Protein 6K9J (pdb70)

Radius of gyration: 12.42 Å; Cα contacts (8 Å, |Δi|>4): 207; chains: 1; bounding box: 30×24×28 Å

Structure (mmCIF, N/CA/C/O backbone):
data_6K9J
#
_entry.id   6K9J
#
_cell.length_a   56.887
_cell.length_b   56.887
_cell.length_c   42.487
_cell.angle_alpha   90.00
_cell.angle_beta   90.00
_cell.angle_gamma   90.00
#
_symmetry.space_group_name_H-M   'P 43'
#
loop_
_entity.id
_entity.type
_entity.pdbx_description
1 polymer 'Cytochrome c'
2 non-polymer 'HEME C'
3 water water
#
loop_
_atom_site.group_PDB
_atom_site.id
_atom_site.type_symbol
_atom_site.label_atom_id
_atom_site.label_alt_id
_atom_site.label_comp_id
_atom_site.label_asym_id
_atom_site.label_entity_id
_atom_site.label_seq_id
_atom_site.pdbx_PDB_ins_code
_atom_site.Cartn_x
_atom_site.Cartn_y
_atom_site.Cartn_z
_atom_site.occupancy
_atom_site.B_iso_or_equiv
_atom_site.auth_seq_id
_atom_site.auth_comp_id
_atom_site.auth_asym_id
_atom_site.auth_atom_id
_atom_site.pdbx_PDB_model_num
ATOM 4 N N . GLY A 1 2 ? 22.921 17.227 9.801 1.00 27.07 1 GLY A N 1
ATOM 5 C CA . GLY A 1 2 ? 22.732 16.007 10.510 1.00 17.82 1 GLY A CA 1
ATOM 6 C C . GLY A 1 2 ? 24.017 15.343 10.947 1.00 15.04 1 GLY A C 1
ATOM 7 O O . GLY A 1 2 ? 25.110 15.638 10.465 1.00 17.23 1 GLY A O 1
ATOM 8 N N . ASP A 1 3 ? 23.923 14.396 11.858 1.00 14.73 2 ASP A N 1
ATOM 9 C CA . ASP A 1 3 ? 25.089 13.695 12.425 1.00 12.80 2 ASP A CA 1
ATOM 10 C C . ASP A 1 3 ? 25.369 12.438 11.648 1.00 11.91 2 ASP A C 1
ATOM 11 O O . ASP A 1 3 ? 24.595 11.464 11.707 1.00 12.24 2 ASP A O 1
ATOM 16 N N . VAL A 1 4 ? 26.454 12.481 10.880 1.00 12.91 3 VAL A N 1
ATOM 17 C CA . VAL A 1 4 ? 26.840 11.368 10.018 1.00 11.6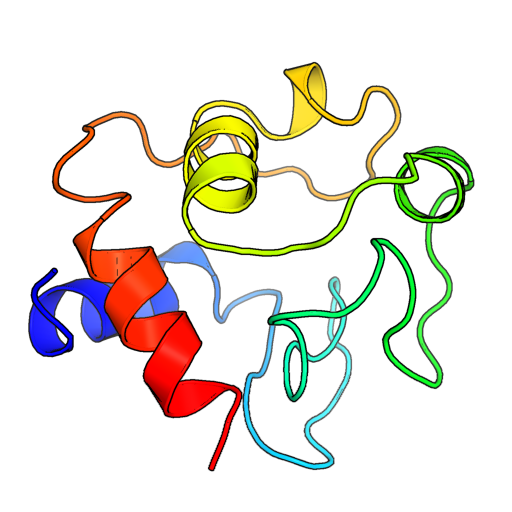4 3 VAL A CA 1
ATOM 18 C C . VAL A 1 4 ? 27.065 10.079 10.775 1.00 11.58 3 VAL A C 1
ATOM 19 O O . VAL A 1 4 ? 26.678 8.994 10.303 1.00 11.66 3 VAL A O 1
ATOM 23 N N . GLU A 1 5 ? 27.667 10.127 11.971 1.00 11.57 4 GLU A N 1
ATOM 24 C CA . GLU A 1 5 ? 27.874 8.911 12.770 1.00 10.81 4 GLU A CA 1
ATOM 25 C C . GLU A 1 5 ? 26.559 8.244 13.100 1.00 11.05 4 GLU A C 1
ATOM 26 O O . GLU A 1 5 ? 26.390 7.043 12.992 1.00 11.11 4 GLU A O 1
ATOM 32 N N . LYS A 1 6 ? 25.608 9.053 13.575 1.00 11.70 5 LYS A N 1
ATOM 33 C CA . LYS A 1 6 ? 24.297 8.467 13.929 1.00 11.42 5 LYS A CA 1
ATOM 34 C C . LYS A 1 6 ? 23.617 7.933 12.704 1.00 10.27 5 LYS A C 1
ATOM 35 O O . LYS A 1 6 ? 22.924 6.901 12.771 1.00 10.95 5 LYS A O 1
ATOM 41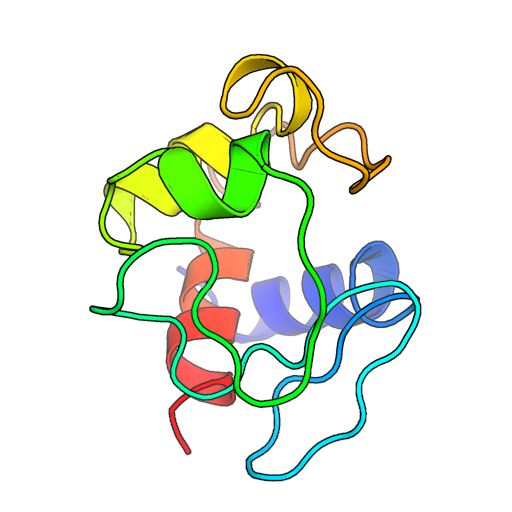 N N . GLY A 1 7 ? 23.762 8.625 11.573 1.00 10.34 6 GLY A N 1
ATOM 42 C CA . GLY A 1 7 ? 23.174 8.134 10.331 1.00 9.95 6 GLY A CA 1
ATOM 43 C C . GLY A 1 7 ? 23.782 6.835 9.844 1.00 9.74 6 GLY A C 1
ATOM 44 O O . GLY A 1 7 ? 23.050 6.006 9.308 1.00 9.88 6 GLY A O 1
ATOM 45 N N . LYS A 1 8 ? 25.077 6.678 10.016 1.00 9.71 7 LYS A N 1
ATOM 46 C CA . LYS A 1 8 ? 25.715 5.429 9.669 1.00 9.69 7 LYS A CA 1
ATOM 47 C C . LYS A 1 8 ? 25.064 4.279 10.436 1.00 9.19 7 LYS A C 1
ATOM 48 O O . LYS A 1 8 ? 24.793 3.198 9.885 1.00 9.66 7 LYS A O 1
ATOM 54 N N . LYS A 1 9 ? 24.870 4.457 11.740 1.00 9.91 8 LYS A N 1
ATOM 55 C CA . LYS A 1 9 ? 24.313 3.389 12.578 1.00 9.87 8 LYS A CA 1
ATOM 56 C C . LYS A 1 9 ? 22.907 3.020 12.091 1.00 9.66 8 LYS A C 1
ATOM 57 O O . LYS A 1 9 ? 22.566 1.833 11.968 1.00 10.17 8 LYS A O 1
ATOM 63 N N . ILE A 1 10 ? 22.090 4.064 11.809 1.00 9.68 9 ILE A N 1
ATOM 64 C CA . ILE A 1 10 ? 20.752 3.772 11.263 1.00 9.57 9 ILE A CA 1
ATOM 65 C C . ILE A 1 10 ? 20.844 3.023 9.970 1.00 8.91 9 ILE A C 1
ATOM 66 O O . ILE A 1 10 ? 20.106 2.067 9.736 1.00 10.27 9 ILE A O 1
ATOM 71 N N . PHE A 1 11 ? 21.700 3.464 9.042 1.00 9.20 10 PHE A N 1
ATOM 72 C CA . PHE A 1 11 ? 21.805 2.794 7.764 1.00 9.15 10 PHE A CA 1
ATOM 73 C C . PHE A 1 11 ? 22.189 1.348 7.952 1.00 9.19 10 PHE A C 1
ATOM 74 O O . PHE A 1 11 ? 21.601 0.436 7.339 1.00 9.72 10 PHE A O 1
ATOM 82 N N . VAL A 1 12 ? 23.216 1.075 8.753 1.00 9.53 11 VAL A N 1
ATOM 83 C CA . VAL A 1 12 ? 23.708 -0.286 8.922 1.00 10.50 11 VAL A CA 1
ATOM 84 C C . VAL A 1 12 ? 22.641 -1.130 9.537 1.00 11.49 11 VAL A C 1
ATOM 85 O O . VAL A 1 12 ? 22.408 -2.304 9.130 1.00 13.41 11 VAL A O 1
ATOM 89 N N . GLN A 1 13 ? 21.930 -0.631 10.541 1.00 11.24 12 GLN A N 1
ATOM 90 C CA . GLN A 1 13 ? 20.909 -1.424 11.250 1.00 12.09 12 GLN A CA 1
ATOM 91 C C . GLN A 1 13 ? 19.624 -1.600 10.442 1.00 12.49 12 GLN A C 1
ATOM 92 O O . GLN A 1 13 ? 18.989 -2.634 10.608 1.00 14.19 12 GLN A O 1
ATOM 98 N N . LYS A 1 14 ? 19.223 -0.625 9.658 1.00 11.70 13 LYS A N 1
ATOM 99 C CA . LYS A 1 14 ? 17.873 -0.582 9.047 1.00 11.71 13 LYS A CA 1
ATOM 100 C C . LYS A 1 14 ? 17.861 -0.723 7.514 1.00 11.68 13 LYS A C 1
ATOM 101 O O . LYS A 1 14 ? 16.797 -1.053 7.002 1.00 13.46 13 LYS A O 1
ATOM 107 N N . CYS A 1 15 ? 18.959 -0.409 6.834 1.00 8.80 14 CYS A N 1
ATOM 108 C CA . CYS A 1 15 ? 18.932 -0.264 5.385 1.00 8.76 14 CYS A CA 1
ATOM 109 C C . CYS A 1 15 ? 19.853 -1.247 4.657 1.00 8.48 14 CYS A C 1
ATOM 110 O O . CYS A 1 15 ? 19.582 -1.642 3.533 1.00 8.41 14 CYS A O 1
ATOM 113 N N . ALA A 1 16 ? 21.011 -1.564 5.268 1.00 9.52 15 ALA A N 1
ATOM 114 C CA . ALA A 1 16 ? 22.055 -2.364 4.598 1.00 9.43 15 ALA A CA 1
ATOM 115 C C . ALA A 1 16 ? 21.555 -3.731 4.194 1.00 9.24 15 ALA A C 1
ATOM 116 O O . ALA A 1 16 ? 22.056 -4.339 3.222 1.00 9.87 15 ALA A O 1
ATOM 118 N N . GLN A 1 17 ? 20.522 -4.240 4.884 1.00 9.11 16 GLN A N 1
ATOM 119 C CA . GLN A 1 17 ? 19.911 -5.516 4.524 1.00 9.48 16 GLN A CA 1
ATOM 120 C C . GLN A 1 17 ? 19.521 -5.550 3.033 1.00 8.61 16 GLN A C 1
ATOM 121 O O . GLN A 1 17 ? 19.579 -6.605 2.412 1.00 9.63 16 GLN A O 1
ATOM 127 N N . CYS A 1 18 ? 19.096 -4.380 2.503 1.00 8.22 17 CYS A N 1
ATOM 128 C CA . CYS A 1 18 ? 18.611 -4.295 1.139 1.00 8.13 17 CYS A CA 1
ATOM 129 C C . CYS A 1 18 ? 19.410 -3.353 0.230 1.00 8.05 17 CYS A C 1
ATOM 130 O O . CYS A 1 18 ? 19.112 -3.288 -0.959 1.00 8.59 17 CYS A O 1
ATOM 133 N N . HIS A 1 19 ? 20.443 -2.666 0.740 1.00 8.12 18 HIS A N 1
ATOM 134 C CA . HIS A 1 19 ? 21.144 -1.632 -0.030 1.00 8.02 18 HIS A CA 1
ATOM 135 C C . HIS A 1 19 ? 22.640 -1.581 0.277 1.00 8.11 18 HIS A C 1
ATOM 136 O O . HIS A 1 19 ? 23.032 -1.668 1.439 1.00 9.33 18 HIS A O 1
ATOM 143 N N . THR A 1 20 ? 23.395 -1.330 -0.774 1.00 8.69 19 THR A N 1
ATOM 144 C CA . THR A 1 20 ? 24.767 -0.876 -0.691 1.00 9.15 19 THR A CA 1
ATOM 145 C C . THR A 1 20 ? 24.858 0.600 -1.071 1.00 8.95 19 THR A C 1
ATOM 146 O O . THR A 1 20 ? 23.952 1.137 -1.716 1.00 9.25 19 THR A O 1
ATOM 150 N N . VAL A 1 21 ? 25.987 1.245 -0.711 1.00 9.23 20 VAL A N 1
ATOM 151 C CA . VAL A 1 21 ? 26.216 2.641 -0.988 1.00 9.67 20 VAL A CA 1
ATOM 152 C C . VAL A 1 21 ? 27.468 2.957 -1.798 1.00 10.22 20 VAL A C 1
ATOM 153 O O . VAL A 1 21 ? 27.557 4.051 -2.359 1.00 11.16 20 VAL A O 1
ATOM 157 N N . GLU A 1 22 ? 28.433 2.026 -1.885 1.00 10.50 21 GLU A N 1
ATOM 158 C CA . GLU A 1 22 ? 29.701 2.322 -2.530 1.00 10.74 21 GLU A CA 1
ATOM 159 C C . GLU A 1 22 ? 29.571 2.306 -4.052 1.00 10.01 21 GLU A C 1
ATOM 160 O O . GLU A 1 22 ? 28.709 1.639 -4.615 1.00 10.10 21 GLU A O 1
ATOM 174 N N . LYS A 1 23 ? 30.521 2.959 -4.714 1.00 11.20 22 LYS A N 1
ATOM 175 C CA . LYS A 1 23 ? 30.590 2.982 -6.157 1.00 11.10 22 LYS A CA 1
ATOM 176 C C . LYS A 1 23 ? 30.776 1.563 -6.672 1.00 10.81 22 LYS A C 1
ATOM 177 O O . LYS A 1 23 ? 31.700 0.844 -6.281 1.00 12.08 22 LYS A O 1
ATOM 183 N N . GLY A 1 24 ? 29.919 1.132 -7.588 1.00 11.24 23 GLY A N 1
ATOM 184 C CA . GLY A 1 24 ? 30.008 -0.204 -8.170 1.00 10.92 23 GLY A CA 1
ATOM 185 C C . GLY A 1 24 ? 29.426 -1.271 -7.250 1.00 10.18 23 GLY A C 1
ATOM 186 O O . GLY A 1 24 ? 29.524 -2.461 -7.574 1.00 11.54 23 GLY A O 1
ATOM 187 N N . GLY A 1 25 ? 28.865 -0.861 -6.107 1.00 10.24 24 GLY A N 1
ATOM 188 C CA . GLY A 1 25 ? 28.342 -1.894 -5.170 1.00 11.13 24 GLY A CA 1
ATOM 189 C C . GLY A 1 25 ? 27.151 -2.627 -5.737 1.00 9.60 24 GLY A C 1
ATOM 190 O O . GLY A 1 25 ? 26.458 -2.235 -6.656 1.00 10.65 24 GLY A O 1
ATOM 191 N N . LYS A 1 26 ? 26.934 -3.814 -5.122 1.00 9.84 25 LYS A N 1
ATOM 192 C CA . LYS A 1 26 ? 25.960 -4.767 -5.670 1.00 9.72 25 LYS A CA 1
ATOM 193 C C . LYS A 1 26 ? 24.532 -4.295 -5.401 1.00 9.11 25 LYS A C 1
ATOM 194 O O . LYS A 1 26 ? 24.227 -3.663 -4.374 1.00 9.80 25 LYS A O 1
ATOM 200 N N . HIS A 1 27 ? 23.652 -4.652 -6.311 1.00 10.27 26 HIS A N 1
ATOM 201 C CA . HIS A 1 27 ? 22.200 -4.589 -6.033 1.00 9.46 26 HIS A CA 1
ATOM 202 C C . HIS A 1 27 ? 21.845 -5.759 -5.143 1.00 9.42 26 HIS A C 1
ATOM 203 O O . HIS A 1 27 ? 22.453 -6.833 -5.258 1.00 11.73 26 HIS A O 1
ATOM 210 N N . LYS A 1 28 ? 20.926 -5.544 -4.237 1.00 9.84 27 LYS A N 1
ATOM 211 C CA . LYS A 1 28 ? 20.396 -6.559 -3.307 1.00 10.04 27 LYS A CA 1
ATOM 212 C C . LYS A 1 28 ? 18.883 -6.613 -3.561 1.00 9.53 27 LYS A C 1
ATOM 213 O O . LYS A 1 28 ? 18.447 -6.463 -4.701 1.00 10.98 27 LYS A O 1
ATOM 219 N N . THR A 1 29 ? 18.070 -6.722 -2.525 1.00 9.09 28 THR A N 1
ATOM 220 C CA . THR A 1 29 ? 16.626 -6.543 -2.786 1.00 9.71 28 THR A CA 1
ATOM 221 C C . THR A 1 29 ? 16.403 -5.172 -3.369 1.00 8.77 28 THR A C 1
ATOM 222 O O . THR A 1 29 ? 15.560 -5.012 -4.263 1.00 9.58 28 THR A O 1
ATOM 226 N N . GLY A 1 30 ? 17.107 -4.166 -2.841 1.00 8.54 29 GLY A N 1
ATOM 227 C CA . GLY A 1 30 ? 17.036 -2.812 -3.373 1.00 8.25 29 GLY A CA 1
ATOM 228 C C . GLY A 1 30 ? 18.265 -2.420 -4.139 1.00 8.13 29 GLY A C 1
ATOM 229 O O . GLY A 1 30 ? 19.338 -3.115 -4.129 1.00 8.73 29 GLY A O 1
ATOM 230 N N . PRO A 1 31 ? 18.207 -1.292 -4.825 1.00 7.92 30 PRO A N 1
ATOM 231 C CA . PRO A 1 31 ? 19.311 -0.834 -5.650 1.00 8.22 30 PRO A CA 1
ATOM 232 C C . PRO A 1 31 ? 20.473 -0.288 -4.866 1.00 8.27 30 PRO A C 1
ATOM 233 O O . PRO A 1 31 ? 20.343 0.345 -3.801 1.00 8.39 30 PRO A O 1
ATOM 237 N N . ASN A 1 32 ? 21.690 -0.366 -5.379 1.00 9.00 31 ASN A N 1
ATOM 238 C CA . ASN A 1 32 ? 22.811 0.348 -4.967 1.00 8.66 31 ASN A CA 1
ATOM 239 C C . ASN A 1 32 ? 22.437 1.822 -5.023 1.00 9.06 31 ASN A C 1
ATOM 240 O O . ASN A 1 32 ? 21.805 2.289 -5.969 1.00 9.85 31 ASN A O 1
ATOM 245 N N . LEU A 1 33 ? 22.895 2.591 -4.010 1.00 8.73 32 LEU A N 1
ATOM 246 C CA . LEU A 1 33 ? 22.532 3.979 -3.839 1.00 8.58 32 LEU A CA 1
ATOM 247 C C . LEU A 1 33 ? 23.652 4.959 -4.202 1.00 9.20 32 LEU A C 1
ATOM 248 O O . LEU A 1 33 ? 23.474 6.169 -3.992 1.00 9.83 32 LEU A O 1
ATOM 253 N N . HIS A 1 34 ? 24.784 4.529 -4.722 1.00 9.81 33 HIS A N 1
ATOM 254 C CA . HIS A 1 34 ? 25.821 5.483 -5.074 1.00 9.91 33 HIS A CA 1
ATOM 255 C C . HIS A 1 34 ? 25.300 6.434 -6.122 1.00 10.19 33 HIS A C 1
ATOM 256 O O . HIS A 1 34 ? 24.623 6.050 -7.054 1.00 11.41 33 HIS A O 1
ATOM 263 N N . GLY A 1 35 ? 25.628 7.721 -5.967 1.00 11.11 34 GLY A N 1
ATOM 264 C CA . GLY A 1 35 ? 25.172 8.714 -6.933 1.00 12.16 34 GLY A CA 1
ATOM 265 C C . GLY A 1 35 ? 23.760 9.209 -6.738 1.00 11.99 34 GLY A C 1
ATOM 266 O O . GLY A 1 35 ? 23.249 9.983 -7.563 1.00 13.72 34 GLY A O 1
ATOM 267 N N . LEU A 1 36 ? 23.093 8.832 -5.646 1.00 11.47 35 LEU A N 1
ATOM 268 C CA . LEU A 1 36 ? 21.657 9.129 -5.463 1.00 11.96 35 LEU A CA 1
ATOM 269 C C . LEU A 1 36 ? 21.315 10.620 -5.517 1.00 11.80 35 LEU A C 1
ATOM 270 O O . LEU A 1 36 ? 20.281 10.993 -6.079 1.00 12.64 35 LEU A O 1
ATOM 275 N N . PHE A 1 37 ? 22.126 11.455 -4.852 1.00 11.58 36 PHE A N 1
ATOM 276 C CA . PHE A 1 37 ? 21.731 12.866 -4.669 1.00 11.83 36 PHE A CA 1
ATOM 277 C C . PHE A 1 37 ? 21.817 13.601 -5.994 1.00 12.54 36 PHE A C 1
ATOM 278 O O . PHE A 1 37 ? 22.826 13.495 -6.730 1.00 13.82 36 PHE A O 1
ATOM 286 N N . GLY A 1 38 ? 20.784 14.380 -6.292 1.00 12.71 37 GLY A N 1
ATOM 287 C CA . GLY A 1 38 ? 20.738 15.204 -7.452 1.00 14.42 37 GLY A CA 1
ATOM 288 C C . GLY A 1 38 ? 20.276 14.458 -8.680 1.00 14.97 37 GLY A C 1
ATOM 289 O O . GLY A 1 38 ? 20.227 15.051 -9.755 1.00 19.98 37 GLY A O 1
ATOM 290 N N . ARG A 1 39 ? 19.909 13.211 -8.500 1.00 14.51 38 ARG A N 1
ATOM 291 C CA . ARG A 1 39 ? 19.397 12.404 -9.603 1.00 14.40 38 ARG A CA 1
ATOM 292 C C . ARG A 1 39 ? 17.935 12.109 -9.417 1.00 12.04 38 ARG A C 1
ATOM 293 O O . ARG A 1 39 ? 17.421 12.105 -8.312 1.00 12.66 38 ARG A O 1
ATOM 301 N N . LYS A 1 40 ? 17.231 11.899 -10.512 1.00 12.45 39 LYS A N 1
ATOM 302 C CA . LYS A 1 40 ? 15.816 11.523 -10.466 1.00 11.21 39 LYS A CA 1
ATOM 303 C C . LYS A 1 40 ? 15.660 10.141 -9.825 1.00 10.99 39 LYS A C 1
ATOM 304 O O . LYS A 1 40 ? 16.557 9.306 -9.823 1.00 11.32 39 LYS A O 1
ATOM 310 N N . THR A 1 41 ? 14.437 9.910 -9.333 1.00 10.93 40 THR A N 1
ATOM 311 C CA . THR A 1 41 ? 14.048 8.575 -8.860 1.00 9.67 40 THR A CA 1
ATOM 312 C C . THR A 1 41 ? 14.261 7.547 -9.950 1.00 9.64 40 THR A C 1
ATOM 313 O O . THR A 1 41 ? 14.025 7.797 -11.146 1.00 11.60 40 THR A O 1
ATOM 317 N N . GLY A 1 42 ? 14.629 6.326 -9.556 1.00 9.71 41 GLY A N 1
ATOM 318 C CA . GLY A 1 42 ? 14.595 5.189 -10.465 1.00 10.41 41 GLY A CA 1
ATOM 319 C C . GLY A 1 42 ? 15.730 5.094 -11.423 1.00 10.74 41 GLY A C 1
ATOM 320 O O . GLY A 1 42 ? 15.542 4.464 -12.470 1.00 14.91 41 GLY A O 1
ATOM 321 N N . GLN A 1 43 ? 16.903 5.591 -11.080 1.00 10.95 42 GLN A N 1
ATOM 322 C CA . GLN A 1 43 ? 18.004 5.737 -12.047 1.00 12.22 42 GLN A CA 1
ATOM 323 C C . GLN A 1 43 ? 19.271 4.985 -11.716 1.00 12.89 42 GLN A C 1
ATOM 324 O O . GLN A 1 43 ? 20.288 5.152 -12.422 1.00 15.85 42 GLN A O 1
ATOM 330 N N . ALA A 1 44 ? 19.334 4.157 -10.755 1.00 11.23 43 ALA A N 1
ATOM 331 C CA . ALA A 1 44 ? 20.531 3.323 -10.472 1.00 10.59 43 ALA A CA 1
ATOM 332 C C . ALA A 1 44 ? 20.750 2.389 -11.657 1.00 11.28 43 ALA A C 1
ATOM 333 O O . ALA A 1 44 ? 19.856 1.627 -12.028 1.00 11.92 43 ALA A O 1
ATOM 335 N N . PRO A 1 45 ? 21.945 2.418 -12.271 1.00 12.93 44 PRO A N 1
ATOM 336 C CA . PRO A 1 45 ? 22.175 1.523 -13.443 1.00 14.90 44 PRO A CA 1
ATOM 337 C C . PRO A 1 45 ? 22.024 0.069 -13.034 1.00 13.12 44 PRO A C 1
ATOM 338 O O . PRO A 1 45 ? 22.570 -0.369 -12.031 1.00 12.80 44 PRO A O 1
ATOM 342 N N . GLY A 1 46 ? 21.305 -0.689 -13.873 1.00 13.15 45 GLY A N 1
ATOM 343 C CA . GLY A 1 46 ? 21.233 -2.124 -13.775 1.00 13.24 45 GLY A CA 1
ATOM 344 C C . GLY A 1 46 ? 20.117 -2.642 -12.855 1.00 11.98 45 GLY A C 1
ATOM 345 O O . GLY A 1 46 ? 20.003 -3.851 -12.759 1.00 13.88 45 GLY A O 1
ATOM 346 N N . PHE A 1 47 ? 19.397 -1.788 -12.151 1.00 11.01 46 PHE A N 1
ATOM 347 C CA . PHE A 1 47 ? 18.316 -2.246 -11.270 1.00 11.22 46 PHE A CA 1
ATOM 348 C C . PHE A 1 47 ? 16.965 -2.069 -11.969 1.00 10.78 46 PHE A C 1
ATOM 349 O O . PHE A 1 47 ? 16.718 -0.976 -12.511 1.00 11.82 46 PHE A O 1
ATOM 357 N N . THR A 1 48 ? 16.115 -3.072 -11.879 1.00 11.03 47 THR A N 1
ATOM 358 C CA . THR A 1 48 ? 14.758 -2.989 -12.433 1.00 11.96 47 THR A CA 1
ATOM 359 C C . THR A 1 48 ? 13.782 -2.515 -11.348 1.00 10.10 47 THR A C 1
ATOM 360 O O . THR A 1 48 ? 13.531 -3.273 -10.396 1.00 10.90 47 THR A O 1
ATOM 364 N N . TYR A 1 49 ? 13.329 -1.291 -11.489 1.00 9.85 48 TYR A N 1
ATOM 365 C CA . TYR A 1 49 ? 12.390 -0.689 -10.530 1.00 9.32 48 TYR A CA 1
ATOM 366 C C . TYR A 1 49 ? 10.951 -0.977 -10.876 1.00 9.27 48 TYR A C 1
ATOM 367 O O . TYR A 1 49 ? 10.623 -1.306 -12.021 1.00 10.86 48 TYR A O 1
ATOM 376 N N . THR A 1 50 ? 10.065 -0.807 -9.892 1.00 8.76 49 THR A N 1
ATOM 377 C CA . THR A 1 50 ? 8.657 -0.679 -10.219 1.00 9.03 49 THR A CA 1
ATOM 378 C C . THR A 1 50 ? 8.417 0.498 -11.126 1.00 8.92 49 THR A C 1
ATOM 379 O O . THR A 1 50 ? 9.184 1.498 -11.129 1.00 9.09 49 THR A O 1
ATOM 383 N N . ASP A 1 51 ? 7.304 0.460 -11.887 1.00 9.84 50 ASP A N 1
ATOM 384 C CA . ASP A 1 51 ? 6.918 1.677 -12.600 1.00 10.35 50 ASP A CA 1
ATOM 385 C C . ASP A 1 51 ? 6.751 2.858 -11.669 1.00 9.10 50 ASP A C 1
ATOM 386 O O . ASP A 1 51 ? 7.052 3.988 -12.032 1.00 9.67 50 ASP A O 1
ATOM 391 N N . ALA A 1 52 ? 6.234 2.614 -10.462 1.00 8.66 51 ALA A N 1
ATOM 392 C CA . ALA A 1 52 ? 6.030 3.695 -9.523 1.00 8.74 51 ALA A CA 1
ATOM 393 C C . ALA A 1 52 ? 7.330 4.425 -9.164 1.00 8.35 51 ALA A C 1
ATOM 394 O O . ALA A 1 52 ? 7.440 5.656 -9.202 1.00 8.79 51 ALA A O 1
ATOM 396 N N . ASN A 1 53 ? 8.361 3.637 -8.830 1.00 8.09 52 ASN A N 1
ATOM 397 C CA . ASN A 1 53 ? 9.653 4.281 -8.485 1.00 7.91 52 ASN A CA 1
ATOM 398 C C . ASN A 1 53 ? 10.294 4.856 -9.733 1.00 8.88 5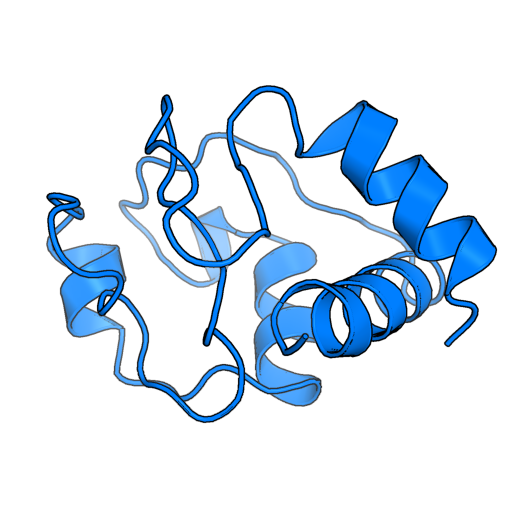2 ASN A C 1
ATOM 399 O O . ASN A 1 53 ? 10.997 5.912 -9.655 1.00 10.34 52 ASN A O 1
ATOM 404 N N . LYS A 1 54 ? 10.127 4.246 -10.905 1.00 8.99 53 LYS A N 1
ATOM 405 C CA . LYS A 1 54 ? 10.648 4.778 -12.144 1.00 10.38 53 LYS A CA 1
ATOM 406 C C . LYS A 1 54 ? 10.022 6.135 -12.491 1.00 10.08 53 LYS A C 1
ATOM 407 O O . LYS A 1 54 ? 10.693 6.984 -13.113 1.00 11.76 53 LYS A O 1
ATOM 413 N N . ASN A 1 55 ? 8.735 6.281 -12.209 1.00 9.17 54 ASN A N 1
ATOM 414 C CA . ASN A 1 55 ? 7.947 7.383 -12.725 1.00 9.57 54 ASN A CA 1
ATOM 415 C C . ASN A 1 55 ? 7.631 8.478 -11.708 1.00 9.38 54 ASN A C 1
ATOM 416 O O . ASN A 1 55 ? 7.006 9.491 -12.039 1.00 9.79 54 ASN A O 1
ATOM 421 N N . LYS A 1 56 ? 8.099 8.340 -10.454 1.00 8.77 55 LYS A N 1
ATOM 422 C CA . LYS A 1 56 ? 7.740 9.345 -9.447 1.00 8.56 55 LYS A CA 1
ATOM 423 C C . LYS A 1 56 ? 8.137 10.730 -9.902 1.00 8.57 55 LYS A C 1
ATOM 424 O O . LYS A 1 56 ? 7.384 11.709 -9.704 1.00 9.03 55 LYS A O 1
ATOM 430 N N A GLY A 1 57 ? 9.306 10.881 -10.545 0.58 9.18 56 GLY A N 1
ATOM 431 N N B GLY A 1 57 ? 9.281 10.867 -10.557 0.41 10.63 56 GLY A N 1
ATOM 432 C CA A GLY A 1 57 ? 9.579 12.144 -11.246 0.58 10.33 56 GLY A CA 1
ATOM 433 C CA B GLY A 1 57 ? 9.698 12.025 -11.310 0.41 10.55 56 GLY A CA 1
ATOM 434 C C A GLY A 1 57 ? 9.990 13.251 -10.328 0.58 10.27 56 GLY A C 1
ATOM 435 C C B GLY A 1 57 ? 10.481 13.094 -10.593 0.41 10.31 56 GLY A C 1
ATOM 436 O O A GLY A 1 57 ? 9.735 14.464 -10.476 0.58 14.92 56 GLY A O 1
ATOM 437 O O B GLY A 1 57 ? 10.846 14.044 -11.330 0.41 13.80 56 GLY A O 1
ATOM 438 N N . ILE A 1 58 ? 10.724 12.941 -9.295 1.00 10.89 57 ILE A N 1
ATOM 439 C CA . ILE A 1 58 ? 11.319 13.910 -8.408 1.00 12.33 57 ILE A CA 1
ATOM 440 C C . ILE A 1 58 ? 12.811 13.695 -8.341 1.00 10.47 57 ILE A C 1
ATOM 441 O O . ILE A 1 58 ? 13.289 12.615 -8.674 1.00 11.20 57 ILE A O 1
ATOM 446 N N . THR A 1 59 ? 13.564 14.688 -7.894 1.00 11.92 58 THR A N 1
ATOM 447 C CA . THR A 1 59 ? 14.960 14.607 -7.658 1.00 11.17 58 THR A CA 1
ATOM 448 C C . THR A 1 59 ? 15.275 14.298 -6.200 1.00 10.88 58 THR A C 1
ATOM 449 O O . THR A 1 59 ? 14.739 14.983 -5.314 1.00 11.61 58 THR A O 1
ATOM 453 N N . TRP A 1 60 ? 16.109 13.299 -5.961 1.00 10.72 59 TRP A N 1
ATOM 454 C CA . TRP A 1 60 ? 16.530 13.032 -4.585 1.00 10.76 59 TRP A CA 1
ATOM 455 C C . TRP A 1 60 ? 17.458 14.112 -4.060 1.00 11.08 59 TRP A C 1
ATOM 456 O O . TRP A 1 60 ? 18.458 14.447 -4.702 1.00 12.28 59 TRP A O 1
ATOM 467 N N . LYS A 1 61 ? 17.121 14.610 -2.895 1.00 11.42 60 LYS A N 1
ATOM 468 C CA . LYS A 1 61 ? 17.877 15.654 -2.193 1.00 11.59 60 LYS A CA 1
ATOM 469 C C . LYS A 1 61 ? 17.355 15.604 -0.764 1.00 11.46 60 LYS A C 1
ATOM 470 O O . LYS A 1 61 ? 16.414 14.850 -0.429 1.00 11.03 60 LYS A O 1
ATOM 476 N N . GLU A 1 62 ? 17.925 16.445 0.128 1.00 11.73 61 GLU A N 1
ATOM 477 C CA . GLU A 1 62 ? 17.479 16.388 1.513 1.00 11.76 61 GLU A CA 1
ATOM 478 C C . GLU A 1 62 ? 15.968 16.475 1.696 1.00 11.28 61 GLU A C 1
ATOM 479 O O . GLU A 1 62 ? 15.351 15.660 2.396 1.00 11.24 61 GLU A O 1
ATOM 485 N N . GLU A 1 63 ? 15.307 17.443 1.031 1.00 11.32 62 GLU A N 1
ATOM 486 C CA . GLU A 1 63 ? 13.878 17.672 1.257 1.00 11.48 62 GLU A CA 1
ATOM 487 C C . GLU A 1 63 ? 13.075 16.470 0.813 1.00 10.83 62 GLU A C 1
ATOM 488 O O . GLU A 1 63 ? 12.112 16.042 1.517 1.00 11.54 62 GLU A O 1
ATOM 494 N N . THR A 1 64 ? 13.329 15.899 -0.334 1.00 10.14 63 THR A N 1
ATOM 495 C CA . THR A 1 64 ? 12.516 14.778 -0.823 1.00 9.55 63 THR A CA 1
ATOM 496 C C . THR A 1 64 ? 12.831 13.486 -0.067 1.00 9.39 63 THR A C 1
ATOM 497 O O . THR A 1 64 ? 11.885 12.720 0.204 1.00 9.26 63 THR A O 1
ATOM 501 N N . LEU A 1 65 ? 14.083 13.258 0.322 1.00 9.23 64 LEU A N 1
ATOM 502 C CA . LEU A 1 65 ? 14.381 12.117 1.130 1.00 9.21 64 LEU A CA 1
ATOM 503 C C . LEU A 1 65 ? 13.772 12.225 2.522 1.00 9.08 64 LEU A C 1
ATOM 504 O O . LEU A 1 65 ? 13.355 11.191 3.097 1.00 9.42 64 LEU A O 1
ATOM 509 N N . MET A 1 66 ? 13.668 13.443 3.074 1.00 9.66 65 MET A N 1
ATOM 510 C CA . MET A 1 66 ? 13.041 13.608 4.368 1.00 9.96 65 MET A CA 1
ATOM 511 C C . MET A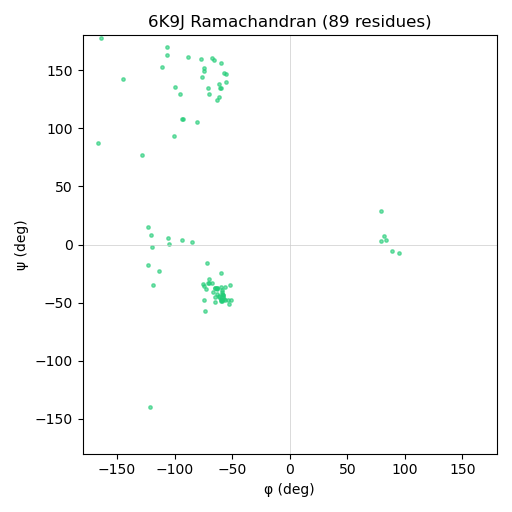 1 66 ? 11.597 13.088 4.337 1.00 9.99 65 MET A C 1
ATOM 512 O O . MET A 1 66 ? 11.116 12.438 5.270 1.00 11.30 65 MET A O 1
ATOM 517 N N . GLU A 1 67 ? 10.892 13.413 3.263 1.00 9.69 66 GLU A N 1
ATOM 518 C CA . GLU A 1 67 ? 9.507 12.995 3.139 1.00 9.77 66 GLU A CA 1
ATOM 519 C C . GLU A 1 67 ? 9.378 11.527 2.824 1.00 8.77 66 GLU A C 1
ATOM 520 O O . GLU A 1 67 ? 8.585 10.792 3.429 1.00 9.68 66 GLU A O 1
ATOM 526 N N . TYR A 1 68 ? 10.139 11.051 1.839 1.00 8.62 67 TYR A N 1
ATOM 527 C CA . TYR A 1 68 ? 10.119 9.625 1.469 1.00 8.51 67 TYR A CA 1
ATOM 528 C C . TYR A 1 68 ? 10.360 8.742 2.671 1.00 8.02 67 TYR A C 1
ATOM 529 O O . TYR A 1 68 ? 9.638 7.744 2.898 1.00 8.81 67 TYR A O 1
ATOM 538 N N . LEU A 1 69 ? 11.430 9.024 3.421 1.00 8.60 68 LEU A N 1
ATOM 539 C CA . LEU A 1 69 ? 11.854 8.120 4.475 1.00 9.12 68 LEU A CA 1
ATOM 540 C C . LEU A 1 69 ? 10.887 8.145 5.670 1.00 9.34 68 LEU A C 1
ATOM 541 O O . LEU A 1 69 ? 10.928 7.211 6.471 1.00 11.01 68 LEU A O 1
ATOM 546 N N . GLU A 1 70 ? 10.040 9.136 5.767 1.00 9.26 69 GLU A N 1
ATOM 547 C CA . GLU A 1 70 ? 8.993 9.175 6.789 1.00 10.31 69 GLU A CA 1
ATOM 548 C C . GLU A 1 70 ? 7.917 8.126 6.514 0.76 8.57 69 GLU A C 1
ATOM 549 O O . GLU A 1 70 ? 7.325 7.590 7.451 0.76 10.04 69 GLU A O 1
ATOM 559 N N . ASN A 1 71 ? 7.664 7.849 5.237 1.00 9.09 70 ASN A N 1
ATOM 560 C CA . ASN A 1 71 ? 6.635 6.900 4.875 1.00 9.13 70 ASN A CA 1
ATOM 561 C C . ASN A 1 71 ? 6.800 6.551 3.389 1.00 8.73 70 ASN A C 1
ATOM 562 O O . ASN A 1 71 ? 6.222 7.177 2.508 1.00 8.98 70 ASN A O 1
ATOM 567 N N . PRO A 1 72 ? 7.645 5.540 3.109 1.00 8.54 71 PRO A N 1
ATOM 568 C CA . PRO A 1 72 ? 7.976 5.216 1.717 1.00 8.23 71 PRO A CA 1
ATOM 569 C C . PRO A 1 72 ? 6.770 4.924 0.853 1.00 8.70 71 PRO A C 1
ATOM 570 O O . PRO A 1 72 ? 6.665 5.438 -0.264 1.00 9.93 71 PRO A O 1
ATOM 574 N N . LYS A 1 73 ? 5.866 4.066 1.359 1.00 9.04 72 LYS A N 1
ATOM 575 C CA . LYS A 1 73 ? 4.690 3.647 0.584 1.00 11.51 72 LYS A CA 1
ATOM 576 C C . LYS A 1 73 ? 3.779 4.829 0.267 1.00 10.04 72 LYS A C 1
ATOM 577 O O . LYS A 1 73 ? 3.143 4.904 -0.791 1.00 12.29 72 LYS A O 1
ATOM 583 N N . LYS A 1 74 ? 3.647 5.754 1.187 1.00 9.18 73 LYS A N 1
ATOM 584 C CA . LYS A 1 74 ? 2.793 6.941 0.905 1.00 9.84 73 LYS A CA 1
ATOM 585 C C . LYS A 1 74 ? 3.403 7.789 -0.179 1.00 9.48 73 LYS A C 1
ATOM 586 O O . LYS A 1 74 ? 2.685 8.285 -1.065 1.00 11.27 73 LYS A O 1
ATOM 592 N N . TYR A 1 75 ? 4.704 7.982 -0.188 1.00 8.72 74 TYR A N 1
ATOM 593 C CA . TYR A 1 75 ? 5.360 8.832 -1.178 1.00 8.27 74 TYR A CA 1
ATOM 594 C C . TYR A 1 75 ? 5.382 8.154 -2.559 1.00 7.82 74 TYR A C 1
ATOM 595 O O . TYR A 1 75 ? 5.285 8.843 -3.574 1.00 8.49 74 TYR A O 1
ATOM 604 N N . ILE A 1 76 ? 5.586 6.838 -2.603 1.00 7.96 75 ILE A N 1
ATOM 605 C CA . ILE A 1 76 ? 5.681 6.093 -3.847 1.00 8.03 75 ILE A CA 1
ATOM 606 C C . ILE A 1 76 ? 4.722 4.909 -3.780 1.00 7.94 75 ILE A C 1
ATOM 607 O O . ILE A 1 76 ? 5.111 3.766 -3.541 1.00 8.77 75 ILE A O 1
ATOM 612 N N . PRO A 1 77 ? 3.407 5.179 -3.976 1.00 8.72 76 PRO A N 1
ATOM 613 C CA . PRO A 1 77 ? 2.447 4.060 -3.936 1.00 9.13 76 PRO A CA 1
ATOM 614 C C . PRO A 1 77 ? 2.792 3.051 -4.996 1.00 9.44 76 PRO A C 1
ATOM 615 O O . PRO A 1 77 ? 3.062 3.384 -6.147 1.00 10.86 76 PRO A O 1
ATOM 619 N N . GLY A 1 78 ? 2.771 1.791 -4.609 1.00 10.14 77 GLY A N 1
ATOM 620 C CA . GLY A 1 78 ? 3.208 0.728 -5.505 1.00 10.23 77 GLY A CA 1
ATOM 621 C C . GLY A 1 78 ? 4.652 0.315 -5.346 1.00 9.22 77 GLY A C 1
ATOM 622 O O . GLY A 1 78 ? 5.093 -0.677 -5.927 1.00 10.96 77 GLY A O 1
ATOM 623 N N . THR A 1 79 ? 5.421 1.034 -4.534 1.00 8.40 78 THR A N 1
ATOM 624 C CA . THR A 1 79 ? 6.812 0.665 -4.337 1.00 8.20 78 THR A CA 1
ATOM 625 C C . THR A 1 79 ? 6.949 -0.767 -3.826 1.00 8.35 78 THR A C 1
ATOM 626 O O . THR A 1 79 ? 6.121 -1.264 -3.044 1.00 8.77 78 THR A O 1
ATOM 630 N N . LYS A 1 80 ? 8.035 -1.407 -4.231 1.00 7.53 79 LYS A N 1
ATOM 631 C CA . LYS A 1 80 ? 8.446 -2.711 -3.697 1.00 7.70 79 LYS A CA 1
ATOM 632 C C . LYS A 1 80 ? 9.422 -2.587 -2.544 1.00 7.40 79 LYS A C 1
ATOM 633 O O . LYS A 1 80 ? 9.876 -3.622 -2.057 1.00 8.18 79 LYS A O 1
ATOM 639 N N . MET A 1 81 ? 9.733 -1.357 -2.089 1.00 7.20 80 MET A N 1
ATOM 640 C CA . MET A 1 81 ? 10.500 -1.156 -0.866 1.00 7.13 80 MET A CA 1
ATOM 641 C C . MET A 1 81 ? 9.540 -1.310 0.321 1.00 7.01 80 MET A C 1
ATOM 642 O O . MET A 1 81 ? 8.709 -0.409 0.554 1.00 7.91 80 MET A O 1
ATOM 647 N N . ILE A 1 82 ? 9.650 -2.444 1.001 1.00 7.37 81 ILE A N 1
ATOM 648 C CA . ILE A 1 82 ? 8.742 -2.759 2.106 1.00 7.56 81 ILE A CA 1
ATOM 649 C C . ILE A 1 82 ? 9.491 -2.456 3.388 1.00 8.17 81 ILE A C 1
ATOM 650 O O . ILE A 1 82 ? 10.275 -3.259 3.883 1.00 9.57 81 ILE A O 1
ATOM 655 N N . PHE A 1 83 ? 9.301 -1.231 3.898 1.00 7.88 82 PHE A N 1
ATOM 656 C CA A PHE A 1 83 ? 10.048 -0.635 4.985 0.37 9.27 82 PHE A CA 1
ATOM 657 C CA B PHE A 1 83 ? 10.081 -0.709 4.995 0.63 7.98 82 PHE A CA 1
ATOM 658 C C A PHE A 1 83 ? 9.202 0.498 5.542 0.37 10.85 82 PHE A C 1
ATOM 659 C C B PHE A 1 83 ? 9.218 0.358 5.684 0.63 8.22 82 PHE A C 1
ATOM 660 O O A PHE A 1 83 ? 8.846 1.441 4.843 0.37 18.38 82 PHE A O 1
ATOM 661 O O B PHE A 1 83 ? 8.676 1.232 4.989 0.63 8.09 82 PHE A O 1
ATOM 669 N N A ALA A 1 84 ? 8.809 0.494 6.790 0.32 8.89 83 ALA A N 1
ATOM 670 N N B ALA A 1 84 ? 9.195 0.230 7.013 0.68 8.69 83 ALA A N 1
ATOM 671 C CA A ALA A 1 84 ? 7.818 1.372 7.351 0.32 8.87 83 ALA A CA 1
ATOM 672 C CA B ALA A 1 84 ? 8.449 1.093 7.883 0.68 8.90 83 ALA A CA 1
ATOM 673 C C A ALA A 1 84 ? 8.236 2.827 7.364 0.32 9.00 83 ALA A C 1
ATOM 674 C C B ALA A 1 84 ? 9.045 2.506 7.869 0.68 10.75 83 ALA A C 1
ATOM 675 O O A ALA A 1 84 ? 7.394 3.739 7.309 0.32 13.38 83 ALA A O 1
ATOM 676 O O B ALA A 1 84 ? 10.235 2.690 8.024 0.68 14.92 83 ALA A O 1
ATOM 679 N N A GLY A 1 85 ? 9.518 3.171 7.396 0.37 9.70 84 GLY A N 1
ATOM 680 N N B GLY A 1 85 ? 8.189 3.519 7.818 0.63 9.53 84 GLY A N 1
ATOM 681 C CA A GLY A 1 85 ? 9.997 4.513 7.536 0.37 9.45 84 GLY A CA 1
ATOM 682 C CA B GLY A 1 85 ? 8.705 4.861 7.873 0.63 10.62 84 GLY A CA 1
ATOM 683 C C A GLY A 1 85 ? 10.754 4.767 8.849 0.37 12.09 84 GLY A C 1
ATOM 684 C C B GLY A 1 85 ? 9.396 5.167 9.186 0.63 11.20 84 GLY A C 1
ATOM 685 O O A GLY A 1 85 ? 10.582 4.029 9.801 0.37 14.41 84 GLY A O 1
ATOM 686 O O B GLY A 1 85 ? 9.134 4.634 10.262 0.63 12.55 84 GLY A O 1
ATOM 687 N N A ILE A 1 86 ? 11.529 5.848 8.800 0.31 12.07 85 ILE A N 1
ATOM 688 N N B ILE A 1 86 ? 10.371 6.085 9.139 0.69 9.43 85 ILE A N 1
ATOM 689 C CA A ILE A 1 86 ? 12.231 6.435 9.942 0.31 11.84 85 ILE A CA 1
ATOM 690 C CA B ILE A 1 86 ? 11.091 6.588 10.293 0.69 10.15 85 ILE A CA 1
ATOM 691 C C A ILE A 1 86 ? 11.360 7.572 10.457 0.31 11.11 85 ILE A C 1
ATOM 692 C C B ILE A 1 86 ? 10.388 7.838 10.788 0.69 10.02 85 ILE A C 1
ATOM 693 O O A ILE A 1 86 ? 11.305 8.639 9.838 0.31 12.33 85 ILE A O 1
ATOM 694 O O B ILE A 1 86 ? 10.387 8.834 10.107 0.69 10.88 85 ILE A O 1
ATOM 703 N N A LYS A 1 87 ? 10.661 7.359 11.576 0.36 13.63 86 LYS A N 1
ATOM 704 N N B LYS A 1 87 ? 9.799 7.804 11.962 0.64 11.09 86 LYS A N 1
ATOM 705 C CA A LYS A 1 87 ? 9.628 8.251 12.098 0.36 15.74 86 LYS A CA 1
ATOM 706 C CA B LYS A 1 87 ? 8.974 8.912 12.454 0.64 13.76 86 LYS A CA 1
ATOM 707 C C A LYS A 1 87 ? 10.081 9.587 12.664 0.36 16.42 86 LYS A C 1
ATOM 708 C C B LYS A 1 87 ? 9.779 10.137 12.855 0.64 15.25 86 LYS A C 1
ATOM 709 O O A LYS A 1 87 ? 9.445 10.638 12.378 0.36 18.16 86 LYS A O 1
ATOM 710 O O B LYS A 1 87 ? 9.403 11.282 12.573 0.64 17.08 86 LYS A O 1
ATOM 721 N N A LYS A 1 88 ? 11.102 9.750 13.471 0.40 16.19 87 LYS A N 1
ATOM 722 N N B LYS A 1 88 ? 10.909 9.872 13.483 0.60 14.56 87 LYS A N 1
ATOM 723 C CA . LYS A 1 88 ? 11.630 10.959 14.083 1.00 14.35 87 LYS A CA 1
ATOM 724 C C . LYS A 1 88 ? 12.437 11.799 13.096 1.00 13.32 87 LYS A C 1
ATOM 725 O O . LYS A 1 88 ? 13.332 11.273 12.384 1.00 12.82 87 LYS A O 1
ATOM 731 N N . LYS A 1 89 ? 12.136 13.084 13.078 1.00 13.37 88 LYS A N 1
ATOM 732 C CA . LYS A 1 89 ? 12.814 14.008 12.178 1.00 12.77 88 LYS A CA 1
ATOM 733 C C . LYS A 1 89 ? 14.341 13.988 12.307 1.00 11.88 88 LYS A C 1
ATOM 734 O O . LYS A 1 89 ? 15.087 13.982 11.320 1.00 11.64 88 LYS A O 1
ATOM 740 N N A THR A 1 90 ? 14.823 13.971 13.551 0.55 12.91 89 THR A N 1
ATOM 741 N N B THR A 1 90 ? 14.879 13.969 13.534 0.45 12.82 89 THR A N 1
ATOM 742 C CA A THR A 1 90 ? 16.255 14.017 13.750 0.55 13.29 89 THR A CA 1
ATOM 743 C CA B THR A 1 90 ? 16.325 14.052 13.652 0.45 12.52 89 THR A CA 1
ATOM 744 C C A THR A 1 90 ? 16.935 12.770 13.169 0.55 12.22 89 THR A C 1
ATOM 745 C C B THR A 1 90 ? 16.993 12.747 13.186 0.45 11.16 89 THR A C 1
ATOM 746 O O A THR A 1 90 ? 18.017 12.858 12.600 0.55 11.00 89 THR A O 1
ATOM 747 O O B THR A 1 90 ? 18.135 12.812 12.710 0.45 14.25 89 THR A O 1
ATOM 754 N N . GLU A 1 91 ? 16.289 11.609 13.333 1.00 11.60 90 GLU A N 1
ATOM 755 C CA . GLU A 1 91 ? 16.850 10.365 12.806 1.00 11.19 90 GLU A CA 1
ATOM 756 C C . GLU A 1 91 ? 16.906 10.429 11.292 1.00 10.46 90 GLU A C 1
ATOM 757 O O . GLU A 1 91 ? 17.902 9.996 10.663 1.00 10.62 90 GLU A O 1
ATOM 763 N N . ARG A 1 92 ? 15.849 10.948 10.634 1.00 10.35 91 ARG A N 1
ATOM 764 C CA A ARG A 1 92 ? 15.889 11.123 9.192 0.50 9.65 91 ARG A CA 1
ATOM 765 C CA B ARG A 1 92 ? 15.896 11.105 9.185 0.50 9.71 91 ARG A CA 1
ATOM 766 C C . ARG A 1 92 ? 17.009 12.065 8.772 1.00 9.81 91 ARG A C 1
ATOM 767 O O . ARG A 1 92 ? 17.722 11.804 7.797 1.00 10.13 91 ARG A O 1
ATOM 782 N N . GLU A 1 93 ? 17.153 13.191 9.493 1.00 10.08 92 GLU A N 1
ATOM 783 C CA . GLU A 1 93 ? 18.222 14.121 9.165 1.00 10.70 92 GLU A CA 1
ATOM 784 C C . GLU A 1 93 ? 19.616 13.469 9.228 1.00 10.33 92 GLU A C 1
ATOM 785 O O . GLU A 1 93 ? 20.487 13.675 8.390 1.00 10.80 92 GLU A O 1
ATOM 791 N N . ASP A 1 94 ? 19.817 12.694 10.317 1.00 10.29 93 ASP A N 1
ATOM 792 C CA . ASP A 1 94 ? 21.122 12.044 10.520 1.00 10.91 93 ASP A CA 1
ATOM 793 C C . ASP A 1 94 ? 21.400 11.025 9.427 1.00 9.84 93 ASP A C 1
ATOM 794 O O . ASP A 1 94 ? 22.483 10.975 8.854 1.00 10.20 93 ASP A O 1
ATOM 799 N N . LEU A 1 95 ? 20.417 10.149 9.171 1.00 9.69 94 LEU A N 1
ATOM 800 C CA . LEU A 1 95 ? 20.533 9.174 8.105 1.00 9.20 94 LEU A CA 1
ATOM 801 C C . LEU A 1 95 ? 20.862 9.835 6.761 1.00 9.40 94 LEU A C 1
ATOM 802 O O . LEU A 1 95 ? 21.726 9.373 6.031 1.00 9.80 94 LEU A O 1
ATOM 807 N N . ILE A 1 96 ? 20.125 10.918 6.411 1.00 9.07 95 ILE A N 1
ATOM 808 C CA . ILE A 1 96 ? 20.336 11.594 5.167 1.00 9.67 95 ILE A CA 1
ATOM 809 C C . ILE A 1 96 ? 21.743 12.204 5.091 1.00 9.78 95 ILE A C 1
ATOM 810 O O . ILE A 1 96 ? 22.388 12.140 4.047 1.00 10.35 95 ILE A O 1
ATOM 815 N N . ALA A 1 97 ? 22.281 12.757 6.193 1.00 10.35 96 ALA A N 1
ATOM 816 C CA . ALA A 1 97 ? 23.641 13.274 6.198 1.00 10.94 96 ALA A CA 1
ATOM 817 C C . ALA A 1 97 ? 24.633 12.152 5.901 1.00 10.41 96 ALA A C 1
ATOM 818 O O . ALA A 1 97 ? 25.598 12.331 5.152 1.00 11.18 96 ALA A O 1
ATOM 820 N N . TYR A 1 98 ? 24.443 10.954 6.540 1.00 10.16 97 TYR A N 1
ATOM 821 C CA . TYR A 1 98 ? 25.273 9.813 6.189 1.00 10.24 97 TYR A CA 1
ATOM 822 C C . TYR A 1 98 ? 25.167 9.444 4.728 1.00 9.96 97 TYR A C 1
ATOM 823 O O . TYR A 1 98 ? 26.195 9.262 4.059 1.00 10.93 97 TYR A O 1
ATOM 832 N N . LEU A 1 99 ? 23.945 9.346 4.195 1.00 9.81 98 LEU A N 1
ATOM 833 C CA . LEU A 1 99 ? 23.791 9.007 2.790 1.00 10.14 98 LEU A CA 1
ATOM 834 C C . LEU A 1 99 ? 24.510 10.026 1.887 1.00 9.87 98 LEU A C 1
ATOM 835 O O . LEU A 1 99 ? 25.099 9.663 0.890 1.00 10.51 98 LEU A O 1
ATOM 840 N N . LYS A 1 100 ? 24.359 11.296 2.214 1.00 9.97 99 LYS A N 1
ATOM 841 C CA . LYS A 1 100 ? 24.953 12.349 1.364 1.00 11.41 99 LYS A CA 1
ATOM 842 C C . LYS A 1 100 ? 26.471 12.187 1.265 1.00 11.80 99 LYS A C 1
ATOM 843 O O . LYS A 1 100 ? 27.052 12.446 0.203 1.00 13.60 99 LYS A O 1
ATOM 849 N N . LYS A 1 101 ? 27.106 11.777 2.337 1.00 11.99 100 LYS A N 1
ATOM 850 C CA . LYS A 1 101 ? 28.527 11.468 2.325 1.00 12.56 100 LYS A CA 1
ATOM 851 C C . LYS A 1 101 ? 28.829 10.149 1.619 1.00 11.60 100 LYS A C 1
ATOM 852 O O . LYS A 1 101 ? 29.625 10.088 0.672 1.00 13.47 100 LYS A O 1
ATOM 858 N N . ALA A 1 102 ? 28.207 9.053 2.097 1.00 11.73 101 ALA A N 1
ATOM 859 C CA . ALA A 1 102 ? 28.643 7.753 1.678 1.00 12.61 101 ALA A CA 1
ATOM 860 C C . ALA A 1 102 ? 28.315 7.440 0.225 1.00 12.85 101 ALA A C 1
ATOM 861 O O . ALA A 1 102 ? 29.019 6.653 -0.371 1.00 18.28 101 ALA A O 1
ATOM 863 N N . THR A 1 103 ? 27.232 8.020 -0.298 1.00 11.76 102 THR A N 1
ATOM 864 C CA . THR A 1 103 ? 26.847 7.756 -1.678 1.00 11.80 102 THR A CA 1
ATOM 865 C C . THR A 1 103 ? 27.598 8.6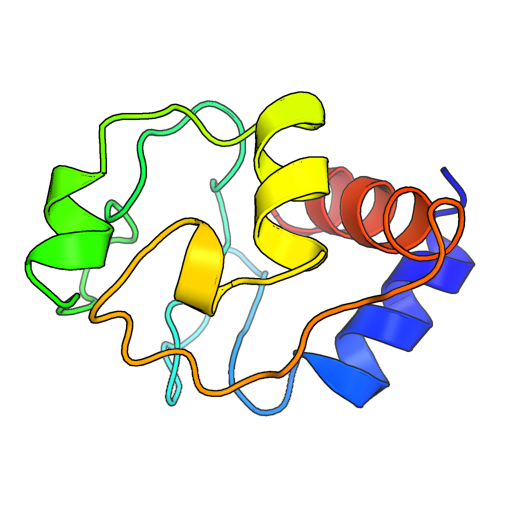64 -2.651 1.00 12.09 102 THR A C 1
ATOM 866 O O . THR A 1 103 ? 27.364 8.557 -3.862 1.00 13.21 102 THR A O 1
ATOM 870 N N . ASN A 1 104 ? 28.513 9.512 -2.154 1.00 14.09 103 ASN A N 1
ATOM 871 C CA . ASN A 1 104 ? 29.228 10.438 -3.046 1.00 16.26 103 ASN A CA 1
ATOM 872 C C . ASN A 1 104 ? 30.741 10.245 -2.936 1.00 19.76 103 ASN A C 1
ATOM 873 O O . ASN A 1 104 ? 31.399 11.146 -3.378 1.00 30.12 103 ASN A O 1
ATOM 878 N N . GLU A 1 105 ? 31.231 9.164 -2.360 0.60 21.06 104 GLU A N 1
ATOM 879 C CA A GLU A 1 105 ? 32.683 9.035 -2.393 0.60 29.88 104 GLU A CA 1
ATOM 880 C CA B GLU A 1 105 ? 32.584 8.647 -2.390 0.40 32.51 104 GLU A CA 1
ATOM 881 C C A GLU A 1 105 ? 33.171 9.005 -3.846 0.60 32.66 104 GLU A C 1
ATOM 882 C C B 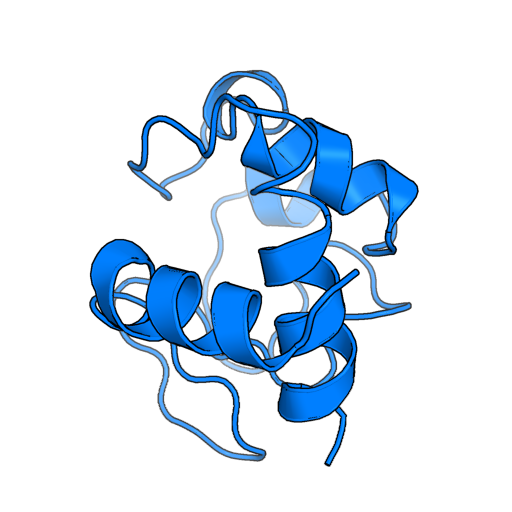GLU A 1 105 ? 32.570 7.187 -2.905 0.40 33.30 104 GLU A C 1
ATOM 883 O O A GLU A 1 105 ? 32.631 8.405 -4.792 0.60 32.53 104 GLU A O 1
ATOM 884 O O B GLU A 1 105 ? 31.910 6.332 -2.308 0.40 43.19 104 GLU A O 1
#

Foldseek 3Di:
DALVLLVVCCVVFPVQQEAQADVDDGGVHAHCAPQAQDQFPDRPPDDF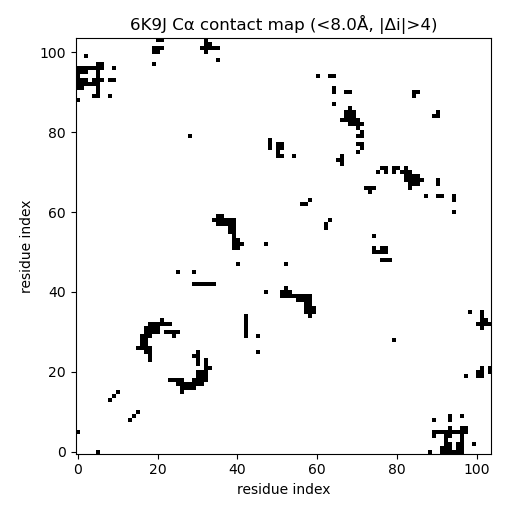DPQRVPLGDHDDLVLQLVCQQQVCVSRPPGPPDGHHDPDSVNSVNNRVNSVPRSHD

B-factor: mean 16.61, std 11.0, range [6.56, 75.24]

Sequence (104 aa):
GDVEKGKKIFVQKCAQCHTVEKGGKHKTGPNLHGLFGRKTGQAPGFTYTDANKNKGGITWKEETLMEYLENPKKYIPGTKMIFFAAGGIIKKKKTTERREDLIAYLKKATNEE

Secondary structure (DSSP, 8-state):
--HHHHHHHHHHHTTTT---STTPPP-SS---TT-TTSBTT--TT----HHHHH---B-SHHHHHHHHH-HHHHSTT-S-------SHHHHHHHHHHHHHHTT-

GO terms:
  GO:0097190 apoptotic signaling pathway (P, IDA)
  GO:0042802 identical protein binding (F, IPI)
  GO:0008289 lipid binding (F, IDA)
  GO:00700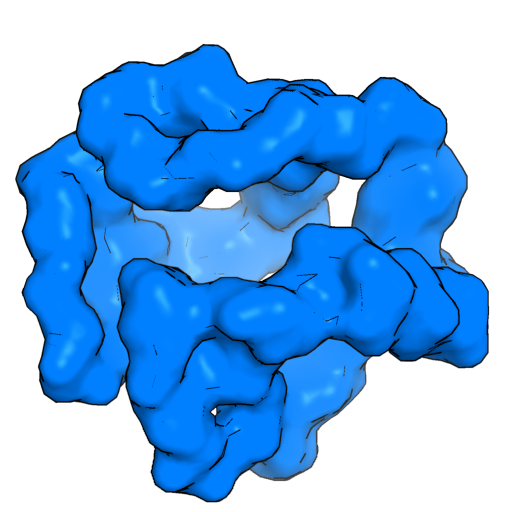69 cytochrome complex (C, IDA)
  GO:0020037 heme binding (F, IDA)
  GO:0005515 protein binding (F, IPI)

Organism: Equus caballus (NCBI:txid9796)

Nearest PDB structures (foldseek):
  3jbt-assembly1_B  TM=1.002E+00  e=2.148E-21  Equus caballus
  3zoo-assembly1_A  TM=1.005E+00  e=1.347E-20  Homo sapiens
  5ty3-assembly2_B  TM=1.005E+00  e=1.652E-20  Homo sapiens
  3zcf-assembly2_B  TM=1.006E+00  e=1.892E-20  Homo sapiens
  3nwv-assembly3_C  TM=1.003E+00  e=2.659E-20  Homo sapiens

InterPro domains:
  IPR002327 Cytochrome c, class IA/ IB [PR00604] (14-21)
  IPR002327 Cytochrome c, class IA/ IB [PR00604] (27-42)
  IPR002327 Cytochrome c, class IA/ IB [PR00604] (43-53)
  IPR002327 Cytochrome c, class IA/ IB [PR00604] (57-73)
  IPR002327 Cytochrome c, class IA/ IB [PR00604] (76-86)
  IPR002327 Cytochrome c, class IA/ IB [PR00604] (93-101)
  IPR002327 Cytochrome c, class IA/ IB [PTHR11961] (2-103)
  IPR009056 Cytochrome c-like domain [PF00034] (4-101)
  IPR009056 Cytochrome c-like domain [PS51007] (2-103)
  IPR036909 Cytochrome c-like domain superfamily [G3DSA:1.10.760.10] (1-105)
  IPR036909 Cytochrome c-like domain superfamily [SSF46626] (2-102)

Solvent-accessible surface area: 6663 Å² total; per-residue (Å²): 79,56,50,140,125,0,114,131,28,9,92,113,103,21,29,152,40,25,32,17,122,167,79,24,137,67,82,109,8,17,14,21,38,32,15,51,61,59,112,3,13,101,8,113,79,50,129,33,26,101,30,23,113,96,73,46,36,42,14,101,91,132,17,5,36,104,16,14,91,52,0,154,162,23,1,94,58,13,163,52,158,61,97,5,4,140,135,137,83,51,17,70,9,1,4,20,28,8,102,141,18,2,115,176